Protein AF-A0A359AWK5-F1 (afdb_monomer)

Mean predict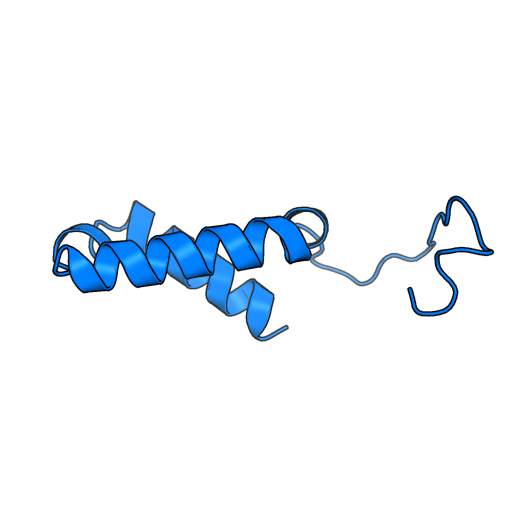ed aligned error: 6.97 Å

Nearest PDB structures (foldseek):
  8buu-assembly1_b  TM=9.506E-01  e=4.940E-03  Bacillus subtilis subsp. subtilis str. 168
  8caz-assembly1_B  TM=9.297E-01  e=7.737E-03  Escherichia coli BW25113
  4toi-assembly1_A-2  TM=8.618E-01  e=6.806E-03  Escherichia coli
  5mmm-assembly1_b  TM=9.122E-01  e=1.004E-01  Spinacia oleracea

Structure (mmCIF, N/CA/C/O backbone):
data_AF-A0A359AWK5-F1
#
_entry.id   AF-A0A359AWK5-F1
#
loop_
_atom_site.group_PDB
_atom_site.id
_atom_site.type_symbol
_atom_site.label_atom_id
_atom_site.label_alt_id
_atom_site.label_comp_id
_atom_site.label_asym_id
_atom_site.label_entity_id
_atom_site.label_seq_id
_atom_site.pdbx_PDB_ins_code
_atom_site.Cartn_x
_atom_site.Cartn_y
_atom_site.Cartn_z
_atom_site.occupancy
_atom_site.B_iso_or_equiv
_atom_site.auth_seq_id
_atom_site.auth_comp_id
_atom_site.auth_asym_id
_atom_site.auth_atom_id
_atom_site.pdbx_PDB_model_num
ATOM 1 N N . ARG A 1 1 ? 5.247 -11.443 -1.642 1.00 67.94 1 ARG A N 1
ATOM 2 C CA . ARG A 1 1 ? 4.338 -10.275 -1.806 1.00 67.94 1 ARG A CA 1
ATOM 3 C C . ARG A 1 1 ? 3.559 -9.962 -0.514 1.00 67.94 1 ARG A C 1
ATOM 5 O O . ARG A 1 1 ? 2.336 -9.963 -0.509 1.00 67.94 1 ARG A O 1
ATOM 12 N N . LYS A 1 2 ? 4.241 -9.717 0.616 1.00 74.12 2 LYS A N 1
ATOM 13 C CA . LYS A 1 2 ? 3.555 -9.454 1.902 1.00 74.12 2 LYS A CA 1
ATOM 14 C C . LYS A 1 2 ? 3.040 -8.008 2.003 1.00 74.12 2 LYS A C 1
ATOM 16 O O . LYS A 1 2 ? 1.944 -7.796 2.505 1.00 74.12 2 LYS A O 1
ATOM 21 N N . ALA A 1 3 ? 3.789 -7.040 1.467 1.00 78.12 3 ALA A N 1
ATOM 22 C CA . ALA A 1 3 ? 3.436 -5.619 1.519 1.00 78.12 3 ALA A CA 1
ATOM 23 C C . ALA A 1 3 ? 2.224 -5.259 0.635 1.00 78.12 3 ALA A C 1
ATOM 25 O O . ALA A 1 3 ? 1.289 -4.642 1.133 1.00 78.12 3 ALA A O 1
ATOM 26 N N . VAL A 1 4 ? 2.174 -5.745 -0.614 1.00 81.12 4 VAL A N 1
ATOM 27 C CA . VAL A 1 4 ? 1.011 -5.573 -1.516 1.00 81.12 4 VAL A CA 1
ATOM 28 C C . VAL A 1 4 ? -0.246 -6.241 -0.940 1.00 81.12 4 VAL A C 1
ATOM 30 O O . VAL A 1 4 ? -1.325 -5.661 -0.943 1.00 81.12 4 VAL A O 1
ATOM 33 N N . LYS A 1 5 ? -0.109 -7.432 -0.339 1.00 83.88 5 LYS A N 1
ATOM 34 C CA . LYS A 1 5 ? -1.223 -8.098 0.356 1.00 83.88 5 LYS A CA 1
ATOM 35 C C . LYS A 1 5 ? -1.734 -7.269 1.541 1.00 83.88 5 LYS A C 1
ATOM 37 O O . LYS A 1 5 ? -2.938 -7.194 1.760 1.00 83.88 5 LYS A O 1
ATOM 42 N N . LYS A 1 6 ? -0.831 -6.634 2.297 1.00 85.56 6 LYS A N 1
ATOM 43 C CA . LYS A 1 6 ? -1.197 -5.751 3.411 1.00 85.56 6 LYS A CA 1
ATOM 44 C C . LYS A 1 6 ? -1.947 -4.508 2.927 1.00 85.56 6 LYS A C 1
ATOM 46 O O . LYS A 1 6 ? -2.938 -4.145 3.544 1.00 85.56 6 LYS A O 1
ATOM 51 N N . MET A 1 7 ? -1.505 -3.908 1.824 1.00 85.94 7 MET A N 1
ATOM 52 C CA . MET A 1 7 ? -2.196 -2.794 1.170 1.00 85.94 7 MET A CA 1
ATOM 53 C C . MET A 1 7 ? -3.624 -3.185 0.760 1.00 85.94 7 MET A C 1
ATOM 55 O O . MET A 1 7 ? -4.575 -2.551 1.205 1.00 85.94 7 MET A O 1
ATOM 59 N N . GLY A 1 8 ? -3.785 -4.310 0.054 1.00 86.44 8 GLY A N 1
ATOM 60 C CA . GLY A 1 8 ? -5.108 -4.802 -0.343 1.00 86.44 8 GLY A CA 1
ATOM 61 C C . GLY A 1 8 ? -6.022 -5.161 0.836 1.00 86.44 8 GLY A C 1
ATOM 62 O O . GLY A 1 8 ? -7.230 -4.964 0.760 1.00 86.44 8 GLY A O 1
ATOM 63 N N . ASN A 1 9 ? -5.471 -5.648 1.952 1.00 87.50 9 ASN A N 1
ATOM 64 C CA . ASN A 1 9 ? -6.253 -5.880 3.170 1.00 87.50 9 ASN A CA 1
ATOM 65 C C . ASN A 1 9 ? -6.770 -4.570 3.786 1.00 87.50 9 ASN A C 1
ATOM 67 O O . ASN A 1 9 ? -7.904 -4.539 4.252 1.00 87.50 9 ASN A O 1
ATOM 71 N N . ILE A 1 10 ? -5.968 -3.498 3.774 1.00 88.00 10 ILE A N 1
ATOM 72 C CA . ILE A 1 10 ? -6.401 -2.179 4.259 1.00 88.00 10 ILE A CA 1
ATOM 73 C C . ILE A 1 10 ? -7.527 -1.636 3.371 1.00 88.00 10 ILE A C 1
ATOM 75 O O . ILE A 1 10 ? -8.523 -1.146 3.894 1.00 88.00 10 ILE A O 1
ATOM 79 N N . ASP A 1 11 ? -7.420 -1.776 2.047 1.00 87.44 11 ASP A N 1
ATOM 80 C CA . ASP A 1 11 ? -8.482 -1.347 1.128 1.00 87.44 11 ASP A CA 1
ATOM 81 C C . ASP A 1 11 ? -9.783 -2.140 1.322 1.00 87.44 11 ASP A C 1
ATOM 83 O O . ASP A 1 11 ? -10.866 -1.562 1.257 1.00 87.44 11 ASP A O 1
ATOM 87 N N . LYS A 1 12 ? -9.693 -3.446 1.609 1.00 90.12 12 LYS A N 1
ATOM 88 C CA . LYS A 1 12 ? -10.861 -4.260 1.985 1.00 90.12 12 LYS A CA 1
ATOM 89 C C . LYS A 1 12 ? -11.498 -3.761 3.275 1.00 90.12 12 LYS A C 1
ATOM 91 O O . LYS A 1 12 ? -12.684 -3.482 3.279 1.00 90.12 12 LYS A O 1
ATOM 96 N N . MET A 1 13 ? -10.709 -3.531 4.325 1.00 87.94 13 MET A N 1
ATOM 97 C CA . MET A 1 13 ? -11.224 -2.991 5.591 1.00 87.94 13 MET A CA 1
ATOM 98 C C . MET A 1 13 ? -11.930 -1.638 5.426 1.00 87.94 13 MET A C 1
ATOM 100 O O . MET A 1 13 ? -12.888 -1.363 6.145 1.00 87.94 13 MET A O 1
ATOM 104 N N . ILE A 1 14 ? -11.456 -0.793 4.502 1.00 86.75 14 ILE A N 1
ATOM 105 C CA . ILE A 1 14 ? -12.105 0.480 4.162 1.00 86.75 14 ILE A CA 1
ATOM 106 C C . ILE A 1 14 ? -13.440 0.235 3.447 1.00 86.75 14 ILE A C 1
ATOM 108 O O . ILE A 1 14 ? -14.430 0.866 3.797 1.00 86.75 14 ILE A O 1
A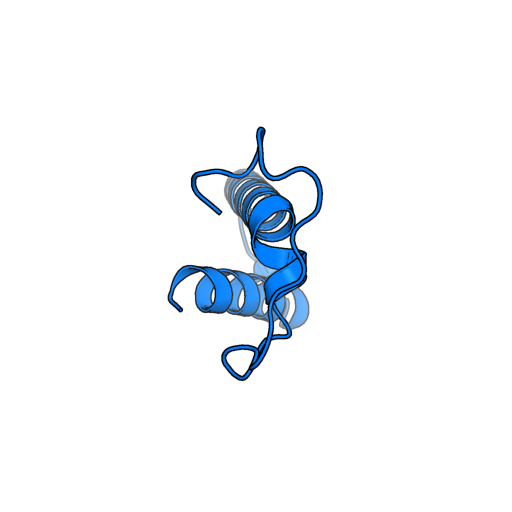TOM 112 N N . LYS A 1 15 ? -13.488 -0.687 2.477 1.00 87.88 15 LYS A N 1
ATOM 113 C CA . LYS A 1 15 ? -14.719 -1.024 1.737 1.00 87.88 15 LYS A CA 1
ATOM 114 C C . LYS A 1 15 ? -15.769 -1.726 2.598 1.00 87.88 15 LYS A C 1
ATOM 116 O O . LYS A 1 15 ? -16.952 -1.446 2.452 1.00 87.88 15 LYS A O 1
ATOM 121 N N . ASP A 1 16 ? -15.330 -2.595 3.500 1.00 88.44 16 ASP A N 1
ATOM 122 C CA . ASP A 1 16 ? -16.186 -3.417 4.357 1.00 88.44 16 ASP A CA 1
ATOM 123 C C . ASP A 1 16 ? -16.694 -2.640 5.594 1.00 88.44 16 ASP A C 1
ATOM 125 O O . ASP A 1 16 ? -17.400 -3.192 6.434 1.00 88.44 16 ASP A O 1
ATOM 129 N N . GLY A 1 17 ? -16.313 -1.364 5.754 1.00 83.12 17 GLY A N 1
ATOM 130 C CA . GLY A 1 17 ? -16.759 -0.497 6.854 1.00 83.12 17 GLY A CA 1
ATOM 131 C C . GLY A 1 17 ? -16.123 -0.801 8.217 1.00 83.12 17 GLY A C 1
ATOM 132 O O . GLY A 1 17 ? -16.301 -0.043 9.167 1.00 83.12 17 GLY A O 1
ATOM 133 N N . THR A 1 18 ? -15.304 -1.854 8.335 1.00 84.06 18 THR A N 1
ATOM 134 C CA . THR A 1 18 ? -14.537 -2.170 9.560 1.00 84.06 18 THR A CA 1
ATOM 135 C C . THR A 1 18 ? -13.520 -1.080 9.898 1.00 84.06 18 THR A C 1
ATOM 137 O O . THR A 1 18 ? -13.103 -0.924 11.042 1.00 84.06 18 THR A O 1
ATOM 140 N N . PHE A 1 19 ? -13.110 -0.290 8.907 1.00 85.06 19 PHE A N 1
ATOM 141 C CA . PHE A 1 19 ? -12.304 0.896 9.149 1.00 85.06 19 PHE A CA 1
ATOM 142 C C . PHE A 1 19 ? -13.021 1.894 10.065 1.00 85.06 19 PHE A C 1
ATOM 144 O O . PHE A 1 19 ? -12.367 2.552 10.873 1.00 85.06 19 PHE A O 1
ATOM 151 N N . ASP A 1 20 ? -14.352 1.982 9.995 1.00 84.00 20 ASP A N 1
ATOM 152 C CA . ASP A 1 20 ? -15.103 2.995 10.722 1.00 84.00 20 ASP A CA 1
ATOM 153 C C . ASP A 1 20 ? -15.262 2.726 12.212 1.00 84.00 20 ASP A C 1
ATOM 155 O O . ASP A 1 20 ? -15.382 3.686 12.978 1.00 84.00 20 ASP A O 1
ATOM 159 N N . THR A 1 21 ? -15.135 1.467 12.627 1.00 88.75 21 THR A N 1
ATOM 160 C CA . THR A 1 21 ? -15.177 1.051 14.034 1.00 88.75 21 THR A CA 1
ATOM 161 C C . THR A 1 21 ? -13.882 1.360 14.793 1.00 88.75 21 THR A C 1
ATOM 163 O O . THR A 1 21 ? -13.836 1.210 16.011 1.00 88.75 21 THR A O 1
ATOM 166 N N . LEU A 1 22 ? -12.821 1.789 14.100 1.00 86.06 22 LEU A N 1
ATOM 167 C CA . LEU A 1 22 ? -11.528 2.119 14.705 1.00 86.06 22 LEU A CA 1
ATOM 168 C C . LEU A 1 22 ? -11.533 3.492 15.389 1.00 86.06 22 LEU A C 1
ATOM 170 O O . LEU A 1 22 ? -12.196 4.440 14.953 1.00 86.06 22 LEU A O 1
ATOM 174 N N . SER A 1 23 ? -10.704 3.644 16.424 1.00 91.56 23 SER A N 1
ATOM 175 C CA . SER A 1 23 ? -10.505 4.943 17.071 1.00 91.56 23 SER A CA 1
ATOM 176 C C . SER A 1 23 ? -9.825 5.947 16.125 1.00 91.56 23 SER A C 1
ATOM 178 O O . SER A 1 23 ? -9.080 5.575 15.216 1.00 91.56 23 SER A O 1
ATOM 180 N N . LYS A 1 24 ? -10.013 7.258 16.352 1.00 90.00 24 LYS A N 1
ATOM 181 C CA . LYS A 1 24 ? -9.402 8.319 15.515 1.00 90.00 24 LYS A CA 1
ATOM 182 C C . LYS A 1 24 ? -7.878 8.173 15.385 1.00 90.00 24 LYS A C 1
ATOM 184 O O . LYS A 1 24 ? -7.316 8.458 14.328 1.00 90.00 24 LYS A O 1
ATOM 189 N N . ARG A 1 25 ? -7.209 7.710 16.447 1.00 91.12 25 ARG A N 1
ATOM 190 C CA . ARG A 1 25 ? -5.757 7.487 16.468 1.00 91.12 25 ARG A CA 1
ATOM 191 C C . ARG A 1 25 ? -5.348 6.309 15.582 1.00 91.12 25 ARG A C 1
ATOM 193 O O . ARG A 1 25 ? -4.385 6.430 14.827 1.00 91.12 25 ARG A O 1
ATOM 200 N N . GLU A 1 26 ? -6.075 5.200 15.653 1.00 90.06 26 GLU A N 1
ATOM 201 C CA . GLU A 1 26 ? -5.821 4.013 14.829 1.00 90.06 26 GLU A CA 1
ATOM 202 C C . GLU A 1 26 ? -6.136 4.289 13.359 1.00 90.06 26 GLU A C 1
ATOM 204 O O . GLU A 1 26 ? -5.308 3.990 12.500 1.00 90.06 26 GLU A O 1
ATOM 209 N N . LYS A 1 27 ? -7.254 4.973 13.072 1.00 90.75 27 LYS A N 1
ATOM 210 C CA . LYS A 1 27 ? -7.580 5.466 11.724 1.00 90.75 27 LYS A CA 1
ATOM 211 C C . LYS A 1 27 ? -6.422 6.274 11.143 1.00 90.75 27 LYS A C 1
ATOM 213 O O . LYS A 1 27 ? -5.975 5.997 10.035 1.00 90.75 27 LYS A O 1
ATOM 218 N N . LEU A 1 28 ? -5.868 7.221 11.905 1.00 92.00 28 LEU A N 1
ATOM 219 C CA . LEU A 1 28 ? -4.739 8.036 11.451 1.00 92.00 28 LEU A CA 1
ATOM 220 C C . LEU A 1 28 ? -3.490 7.194 11.132 1.00 92.00 28 LEU A C 1
ATOM 222 O O . LEU A 1 28 ? -2.820 7.442 10.128 1.00 92.00 28 LEU A O 1
ATOM 226 N N . GLN A 1 29 ? -3.166 6.203 11.967 1.00 91.75 29 GLN A N 1
ATOM 227 C CA . GLN A 1 29 ? -2.031 5.308 11.722 1.00 91.75 29 GLN A CA 1
ATOM 228 C C . GLN A 1 29 ? -2.236 4.454 10.468 1.00 91.75 29 GLN A C 1
ATOM 230 O O . GLN A 1 29 ? -1.326 4.362 9.640 1.00 91.75 29 GLN A O 1
ATOM 235 N N . VAL A 1 30 ? -3.428 3.879 10.300 1.00 90.50 30 VAL A N 1
ATOM 236 C CA . VAL A 1 30 ? -3.782 3.052 9.140 1.00 90.50 30 VAL A CA 1
ATOM 237 C C . VAL A 1 30 ? -3.757 3.883 7.857 1.00 90.50 30 VAL A C 1
ATOM 239 O O . VAL A 1 30 ? -3.142 3.461 6.879 1.00 90.50 30 VAL A O 1
ATOM 242 N N . THR A 1 31 ? -4.306 5.100 7.864 1.00 90.38 31 THR A N 1
ATOM 243 C CA . THR A 1 31 ? -4.277 6.006 6.704 1.00 90.38 31 THR A CA 1
ATOM 244 C C . THR A 1 31 ? -2.852 6.391 6.312 1.00 90.38 31 THR A C 1
ATOM 246 O O . THR A 1 31 ? -2.502 6.344 5.133 1.00 90.38 31 THR A O 1
ATOM 249 N N . ARG A 1 32 ? -1.985 6.715 7.282 1.00 93.44 32 ARG A N 1
ATOM 250 C CA . ARG A 1 32 ? -0.565 7.009 7.010 1.00 93.44 32 ARG A CA 1
ATOM 251 C C . ARG A 1 32 ? 0.166 5.794 6.445 1.00 93.44 32 ARG A C 1
ATOM 253 O O . ARG A 1 32 ? 0.963 5.931 5.518 1.00 93.44 32 ARG A O 1
ATOM 260 N N . GLN A 1 33 ? -0.107 4.607 6.985 1.00 90.19 33 GLN A N 1
ATOM 261 C CA . GLN A 1 33 ? 0.476 3.367 6.485 1.00 90.19 33 GLN A CA 1
ATOM 262 C C . GLN A 1 33 ? 0.017 3.065 5.054 1.00 90.19 33 GLN A C 1
ATOM 264 O O . GLN A 1 33 ? 0.855 2.711 4.227 1.00 90.19 33 GLN A O 1
ATOM 269 N N . ARG A 1 34 ? -1.271 3.259 4.747 1.00 90.38 34 ARG A N 1
ATOM 270 C CA . ARG A 1 34 ? -1.826 3.129 3.394 1.00 90.38 34 ARG A CA 1
ATOM 271 C C . ARG A 1 34 ? -1.151 4.093 2.422 1.00 90.38 34 ARG A C 1
ATOM 273 O O . ARG A 1 34 ? -0.633 3.646 1.410 1.00 90.38 34 ARG A O 1
ATOM 280 N N . ALA A 1 35 ? -1.068 5.379 2.765 1.00 91.19 35 ALA A N 1
ATOM 281 C CA . ALA A 1 35 ? -0.440 6.395 1.919 1.00 91.19 35 ALA A CA 1
ATOM 282 C C . ALA A 1 35 ? 1.044 6.099 1.634 1.00 91.19 35 ALA A C 1
ATOM 284 O O . ALA A 1 35 ? 1.523 6.308 0.520 1.00 91.19 35 ALA A O 1
ATOM 285 N N . LYS A 1 36 ? 1.778 5.574 2.625 1.00 91.19 36 LYS A N 1
ATOM 286 C CA . LYS A 1 36 ? 3.168 5.143 2.426 1.00 91.19 36 LYS A CA 1
ATOM 287 C C . LYS A 1 36 ? 3.257 3.972 1.449 1.00 91.19 36 LYS A C 1
ATOM 289 O O . LYS A 1 36 ? 4.114 3.996 0.573 1.00 91.19 36 LYS A O 1
ATOM 294 N N . LEU A 1 37 ? 2.397 2.965 1.615 1.00 88.50 37 LEU A N 1
ATOM 295 C CA . LEU A 1 37 ? 2.373 1.789 0.745 1.00 88.50 37 LEU A CA 1
ATOM 296 C C . LEU A 1 37 ? 1.984 2.167 -0.688 1.00 88.50 37 LEU A C 1
ATOM 298 O O . LEU A 1 37 ? 2.685 1.750 -1.602 1.00 88.50 37 LEU A O 1
ATOM 302 N N . GLU A 1 38 ? 0.972 3.018 -0.865 1.00 88.81 38 GLU A N 1
ATOM 303 C CA . GLU A 1 38 ? 0.531 3.558 -2.159 1.00 88.81 38 GLU A CA 1
ATOM 304 C C . GLU A 1 38 ? 1.680 4.234 -2.913 1.00 88.81 38 GLU A C 1
ATOM 306 O O . GLU A 1 38 ? 1.985 3.876 -4.045 1.00 88.81 38 GLU A O 1
ATOM 311 N N . LYS A 1 39 ? 2.399 5.150 -2.251 1.00 88.62 39 LYS A N 1
ATOM 312 C CA . LYS A 1 39 ? 3.520 5.872 -2.870 1.00 88.62 39 LYS A CA 1
ATOM 313 C C . LYS A 1 39 ? 4.617 4.935 -3.382 1.00 88.62 39 LYS A C 1
ATOM 315 O O . LYS A 1 39 ? 5.282 5.253 -4.359 1.00 88.62 39 LYS A O 1
ATOM 32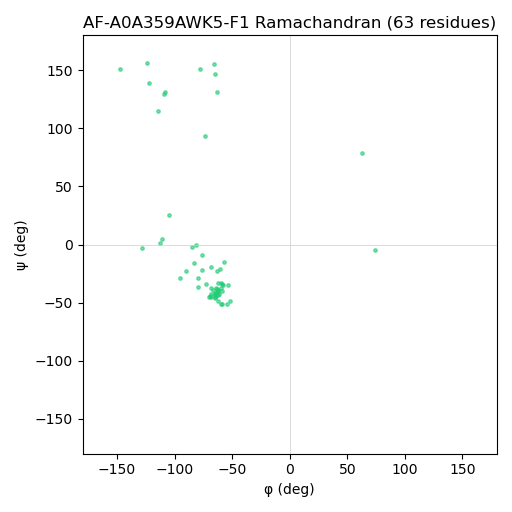0 N N . THR A 1 40 ? 4.847 3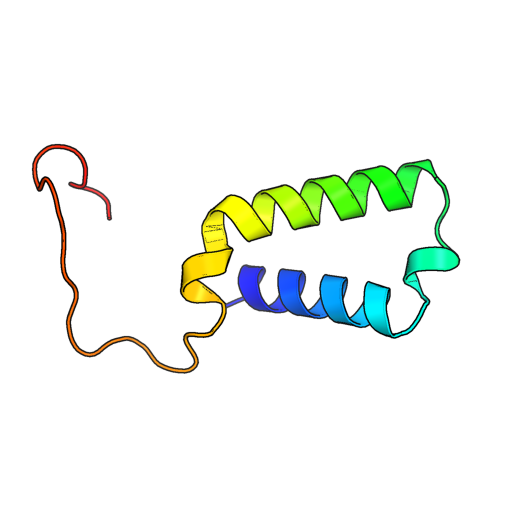.819 -2.692 1.00 85.88 40 THR A N 1
ATOM 321 C CA . THR A 1 40 ? 5.940 2.892 -3.021 1.00 85.88 40 THR A CA 1
ATOM 322 C C . THR A 1 40 ? 5.530 1.729 -3.913 1.00 85.88 40 THR A C 1
ATOM 324 O O . THR A 1 40 ? 6.374 1.187 -4.614 1.00 85.88 40 THR A O 1
ATOM 327 N N . LEU A 1 41 ? 4.272 1.291 -3.837 1.00 84.38 41 LEU A N 1
ATOM 328 C CA . LEU A 1 41 ? 3.812 0.035 -4.430 1.00 84.38 41 LEU A CA 1
ATOM 329 C C . LEU A 1 41 ? 2.577 0.201 -5.323 1.00 84.38 41 LEU A C 1
ATOM 331 O O . LEU A 1 41 ? 2.156 -0.793 -5.907 1.00 84.38 41 LEU A O 1
ATOM 335 N N . GLY A 1 42 ? 2.006 1.404 -5.447 1.00 81.25 42 GLY A N 1
ATOM 336 C CA . GLY A 1 42 ? 0.803 1.641 -6.253 1.00 81.25 42 GLY A CA 1
ATOM 337 C C . GLY A 1 42 ? 0.999 1.247 -7.718 1.00 81.25 42 GLY A C 1
ATOM 338 O O . GLY A 1 42 ? 0.166 0.562 -8.299 1.00 81.25 42 GLY A O 1
ATOM 339 N N . SER A 1 43 ? 2.173 1.533 -8.286 1.00 79.62 43 SER A N 1
ATOM 340 C CA . SER A 1 43 ? 2.525 1.162 -9.665 1.00 79.62 43 SER A CA 1
ATOM 341 C C . SER A 1 43 ? 2.693 -0.345 -9.898 1.00 79.62 43 SER A C 1
ATOM 343 O O . SER A 1 43 ? 2.615 -0.799 -11.036 1.00 79.62 43 SER A O 1
ATOM 345 N N . ILE A 1 44 ? 2.908 -1.136 -8.843 1.00 82.00 44 ILE A N 1
ATOM 346 C CA . ILE A 1 44 ? 3.064 -2.596 -8.930 1.00 82.00 44 ILE A CA 1
ATOM 347 C C . ILE A 1 44 ? 1.885 -3.359 -8.315 1.00 82.00 44 ILE A C 1
ATOM 349 O O . ILE A 1 44 ? 1.934 -4.587 -8.213 1.00 82.00 44 ILE A O 1
ATOM 353 N N . GLN A 1 45 ? 0.835 -2.658 -7.881 1.00 74.00 45 GLN A N 1
ATOM 354 C CA . GLN A 1 45 ? -0.326 -3.259 -7.228 1.00 74.00 45 GLN A CA 1
ATOM 355 C C . GLN A 1 45 ? -1.080 -4.208 -8.167 1.00 74.00 45 GLN A C 1
ATOM 357 O O . GLN A 1 45 ? -1.476 -5.296 -7.742 1.00 74.00 45 GLN A O 1
ATOM 362 N N . ASP A 1 46 ? -1.189 -3.841 -9.444 1.00 76.19 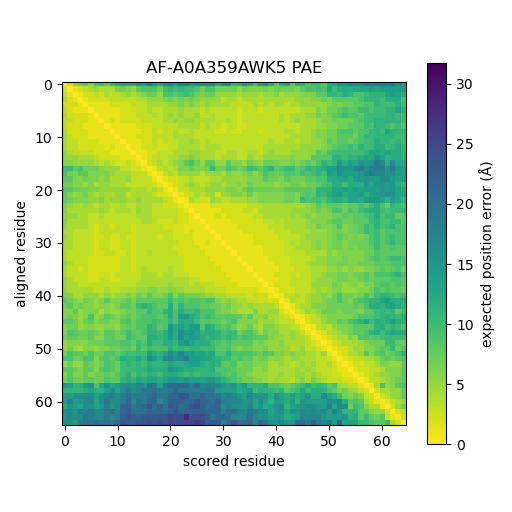46 ASP A N 1
ATOM 363 C CA . ASP A 1 46 ? -1.895 -4.620 -10.469 1.00 76.19 46 ASP A CA 1
ATOM 364 C C . ASP A 1 46 ? -1.024 -5.715 -11.111 1.00 76.19 46 ASP A C 1
ATOM 366 O O . 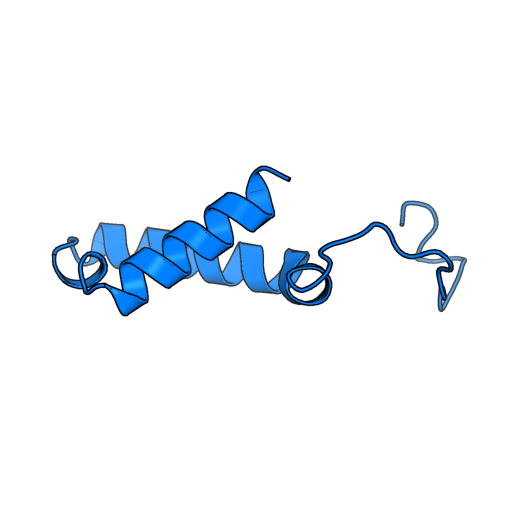ASP A 1 46 ? -1.499 -6.516 -11.923 1.00 76.19 46 ASP A O 1
ATOM 370 N N . LEU A 1 47 ? 0.256 -5.818 -10.723 1.00 78.25 47 LEU A N 1
ATOM 371 C CA . LEU A 1 47 ? 1.152 -6.859 -11.224 1.00 78.25 47 LEU A CA 1
ATOM 372 C C . LEU A 1 47 ? 0.811 -8.219 -10.601 1.00 78.25 47 LEU A C 1
ATOM 374 O O . LEU A 1 47 ? 1.303 -8.633 -9.544 1.00 78.25 47 LEU A O 1
ATOM 378 N N . THR A 1 48 ? -0.022 -8.975 -11.310 1.00 76.50 48 THR A N 1
ATOM 379 C CA . THR A 1 48 ? -0.332 -10.375 -10.995 1.00 76.50 48 THR A CA 1
ATOM 380 C C . THR A 1 48 ? 0.844 -11.299 -11.327 1.00 76.50 48 THR A C 1
ATOM 382 O O . THR A 1 48 ? 1.133 -12.227 -10.560 1.00 76.50 48 THR A O 1
ATOM 385 N N . ARG A 1 49 ? 1.613 -10.992 -12.376 1.00 81.12 49 ARG A N 1
ATOM 386 C CA . ARG A 1 49 ? 2.788 -11.750 -12.834 1.00 81.12 49 ARG A CA 1
ATOM 387 C C . ARG A 1 49 ? 4.038 -10.865 -12.895 1.00 81.12 49 ARG A C 1
ATOM 389 O O . ARG A 1 49 ? 3.935 -9.650 -13.002 1.00 81.12 49 ARG A O 1
ATOM 396 N N . ILE A 1 50 ? 5.213 -11.491 -12.807 1.00 83.50 50 ILE A N 1
ATOM 397 C CA . ILE A 1 50 ? 6.498 -10.820 -13.049 1.00 83.50 50 ILE A CA 1
ATOM 398 C C . ILE A 1 50 ? 6.518 -10.354 -14.517 1.00 83.50 50 ILE A C 1
ATOM 400 O O . ILE A 1 50 ? 6.168 -11.161 -15.387 1.00 83.50 50 ILE A O 1
ATOM 404 N N . PRO A 1 51 ? 6.876 -9.090 -14.799 1.00 85.62 51 PRO A N 1
ATOM 405 C CA . PRO A 1 51 ? 6.940 -8.587 -16.165 1.00 85.62 51 PRO A CA 1
ATOM 406 C C . PRO A 1 51 ? 8.034 -9.304 -16.962 1.00 85.62 51 PRO A C 1
ATOM 408 O O . PRO A 1 51 ? 9.067 -9.691 -16.421 1.00 85.62 51 PRO A O 1
ATOM 411 N N . SER A 1 52 ? 7.801 -9.488 -18.261 1.00 87.31 52 SER A N 1
ATOM 412 C CA . SER A 1 52 ? 8.756 -10.148 -19.165 1.00 87.31 52 SER A CA 1
ATOM 413 C C . SER A 1 52 ? 9.842 -9.205 -19.693 1.00 87.31 52 SER A C 1
ATOM 415 O O . SER A 1 52 ? 10.849 -9.676 -20.206 1.00 87.31 52 SER A O 1
ATOM 417 N N . ALA A 1 53 ? 9.643 -7.893 -19.564 1.00 85.50 53 ALA A N 1
ATOM 418 C CA . ALA A 1 53 ? 10.598 -6.862 -19.946 1.00 85.50 53 ALA A CA 1
ATOM 419 C C . ALA A 1 53 ? 10.474 -5.656 -19.003 1.00 85.50 53 ALA A C 1
ATOM 421 O O . ALA A 1 53 ? 9.393 -5.389 -18.473 1.00 85.50 53 ALA A O 1
ATOM 422 N N . LEU A 1 54 ? 11.580 -4.938 -18.807 1.00 83.38 54 LEU A N 1
ATOM 423 C CA . LEU A 1 54 ? 11.674 -3.727 -17.993 1.00 83.38 54 LEU A CA 1
ATOM 424 C C . LEU A 1 54 ? 12.180 -2.584 -18.872 1.00 83.38 54 LEU A C 1
ATOM 426 O O . LEU A 1 54 ? 13.077 -2.779 -19.690 1.00 83.38 54 LEU A O 1
ATOM 430 N N . PHE A 1 55 ? 11.607 -1.398 -18.694 1.00 84.69 55 PHE A N 1
ATOM 431 C CA . PHE A 1 55 ? 12.073 -0.175 -19.335 1.00 84.69 55 PHE A CA 1
ATOM 432 C C . PHE A 1 55 ? 12.582 0.772 -18.250 1.00 84.69 55 PHE A C 1
ATOM 434 O O . PHE A 1 55 ? 11.810 1.188 -17.388 1.00 84.69 55 PHE A O 1
ATOM 441 N N . ILE A 1 56 ? 13.883 1.061 -18.276 1.00 82.38 56 ILE A N 1
ATOM 442 C CA . ILE A 1 56 ? 14.573 1.881 -17.274 1.00 82.38 56 ILE A CA 1
ATOM 443 C C . ILE A 1 56 ? 14.934 3.213 -17.927 1.00 82.38 56 ILE A C 1
ATOM 445 O O . ILE A 1 56 ? 15.518 3.240 -19.010 1.00 82.38 56 ILE A O 1
ATOM 449 N N . VAL A 1 57 ? 14.592 4.316 -17.265 1.00 85.12 57 VAL A N 1
ATOM 450 C CA . VAL A 1 57 ? 14.957 5.672 -17.687 1.00 85.12 57 VAL A CA 1
ATOM 451 C C . VAL A 1 57 ? 16.014 6.194 -16.719 1.00 85.12 57 VAL A C 1
ATOM 453 O O . VAL A 1 57 ? 15.814 6.111 -15.517 1.00 85.12 57 VAL A O 1
ATOM 456 N N . ASP A 1 58 ? 17.111 6.743 -17.248 1.00 78.31 58 ASP A N 1
ATOM 457 C CA . ASP A 1 58 ? 18.259 7.253 -16.476 1.00 78.31 58 ASP A CA 1
ATOM 458 C C . ASP A 1 58 ? 18.997 6.175 -15.644 1.00 78.31 58 ASP A C 1
ATOM 460 O O . ASP A 1 58 ? 18.876 6.059 -14.425 1.00 78.31 58 ASP A O 1
ATOM 464 N N . VAL A 1 59 ? 19.837 5.397 -16.336 1.00 76.81 59 VAL A N 1
ATOM 465 C CA . VAL A 1 59 ? 20.646 4.296 -15.773 1.00 76.81 59 VAL A CA 1
ATOM 466 C C . VAL A 1 59 ? 21.643 4.733 -14.691 1.00 76.81 59 VAL A C 1
ATOM 468 O O . VAL A 1 59 ? 22.083 3.897 -13.905 1.00 76.81 59 VAL A O 1
ATOM 471 N N . MET A 1 60 ? 22.017 6.017 -14.630 1.00 76.31 60 MET A N 1
ATOM 472 C CA . MET A 1 60 ? 22.989 6.510 -13.646 1.00 76.31 60 MET A CA 1
ATOM 473 C C . MET A 1 60 ? 22.369 6.735 -12.262 1.00 76.31 60 MET A C 1
ATOM 475 O O . MET A 1 60 ? 23.068 6.604 -11.258 1.00 76.31 60 MET A O 1
ATOM 479 N N . LYS A 1 61 ? 21.072 7.058 -12.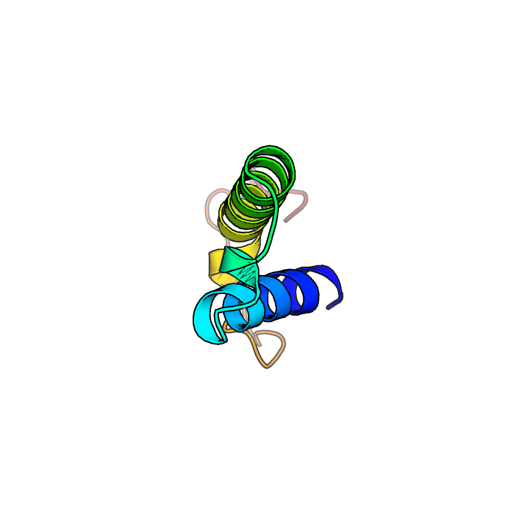188 1.00 68.38 61 LYS A N 1
ATOM 480 C CA . LYS A 1 61 ? 20.348 7.230 -10.915 1.00 68.38 61 LYS A CA 1
ATOM 481 C C . LYS A 1 61 ? 19.709 5.945 -10.387 1.00 68.38 61 LYS A C 1
ATOM 483 O O . LYS A 1 61 ? 19.492 5.839 -9.184 1.00 68.38 61 LYS A O 1
ATOM 488 N N . GLU A 1 62 ? 19.444 4.976 -11.257 1.00 65.44 62 GLU A N 1
ATOM 489 C CA . GLU A 1 62 ? 18.627 3.787 -10.970 1.00 65.44 62 GLU A CA 1
ATOM 490 C C . GLU A 1 62 ? 19.462 2.494 -10.785 1.00 65.44 62 GLU A C 1
ATOM 492 O O . GLU A 1 62 ? 18.957 1.397 -10.979 1.00 65.44 62 GLU A O 1
ATOM 497 N N . GLN A 1 63 ? 20.746 2.569 -10.392 1.00 65.81 63 GLN A N 1
ATOM 498 C CA . GLN A 1 63 ? 21.646 1.393 -10.281 1.00 65.81 63 GLN A CA 1
ATOM 499 C C . GLN A 1 63 ? 21.167 0.255 -9.350 1.00 65.81 63 GLN A C 1
ATOM 501 O O . GLN A 1 63 ? 21.735 -0.835 -9.383 1.00 65.81 63 GLN A O 1
ATOM 506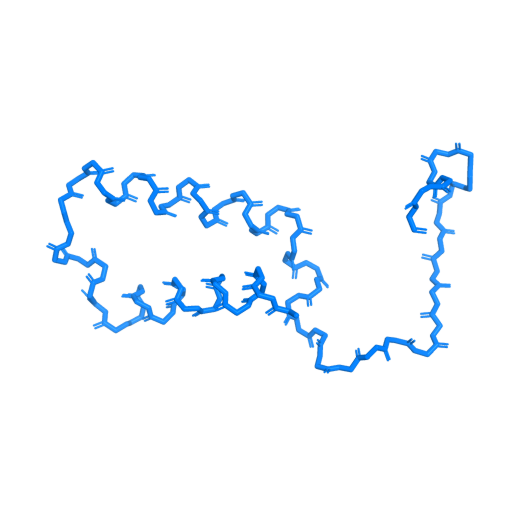 N N . ILE A 1 64 ? 20.173 0.506 -8.496 1.00 60.69 64 ILE A N 1
ATOM 507 C CA . ILE A 1 64 ? 19.660 -0.434 -7.483 1.00 60.69 64 ILE A CA 1
ATOM 508 C C . ILE A 1 64 ? 18.218 -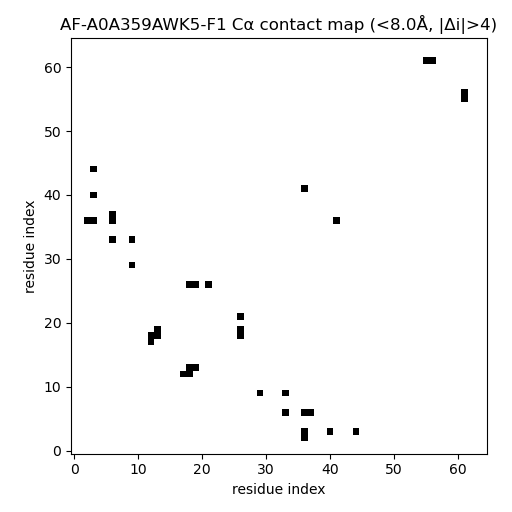0.883 -7.810 1.00 60.69 64 ILE A C 1
ATOM 510 O O . ILE A 1 64 ? 17.615 -1.614 -7.023 1.00 60.69 64 ILE A O 1
ATOM 514 N N . ALA A 1 65 ? 17.646 -0.410 -8.922 1.00 54.97 65 ALA A N 1
ATOM 515 C CA . ALA A 1 65 ? 16.262 -0.675 -9.315 1.00 54.97 65 ALA A CA 1
ATOM 516 C C . ALA A 1 65 ? 16.097 -1.993 -10.084 1.00 54.97 65 ALA A C 1
ATOM 518 O O . ALA A 1 65 ? 16.972 -2.324 -10.917 1.00 54.97 65 ALA A O 1
#

Radius of gyration: 15.6 Å; Cα contacts (8 Å, |Δi|>4): 19; chains: 1; bounding box: 40×20×37 Å

Sequence (65 aa):
RKAVKKMGNIDKMIKDGTFDTLSKREKLQVTRQRAKLEKTLGSIQDLTRIPSALFIVDVMKEQIA

Foldseek 3Di:
DVLLVLLVVLVVCVVVVVLVVDDPVVNVVSVVSNVVSCVVCVVPSPVPDDDPDDDDDDCPVPVPD

Solvent-accessible surface area (backbone atoms only — not comparable to full-atom values): 4194 Å² total; per-residue (Å²): 120,68,66,61,52,50,48,54,49,54,54,45,33,54,74,71,50,62,48,70,78,46,53,75,69,55,44,51,52,52,51,54,51,46,54,54,46,44,78,77,39,52,92,54,62,82,56,87,64,85,76,94,74,85,88,84,79,60,73,86,82,44,80,90,112

Secondary structure (DSSP, 8-state):
-HHHHHHHHHHHHHHTSTTTTS-HHHHHHHHHHHHHHHHHHGGGTT-SS--S----S-TTT-TT-

pLDDT: mean 83.42, std 7.93, range [54.97, 93.44]